Protein AF-A0A5J4PB52-F1 (afdb_monomer_lite)

Secondary structure (DSSP, 8-state):
---HHHHHHHHT--HHHHHHHHHHHHHTTSEEEESSSS-EEEE-GGGTT-

Structure (mmCIF, N/CA/C/O backbone):
data_AF-A0A5J4PB52-F1
#
_entry.id   AF-A0A5J4PB52-F1
#
loop_
_atom_site.group_PDB
_atom_site.id
_atom_site.type_symbol
_atom_site.label_atom_id
_atom_site.label_alt_id
_atom_site.label_comp_id
_atom_site.label_asym_id
_atom_site.label_entity_id
_atom_site.label_seq_id
_atom_site.pdbx_PDB_ins_code
_atom_site.Cartn_x
_atom_site.Cartn_y
_atom_site.Cartn_z
_atom_site.occupancy
_atom_site.B_iso_or_equiv
_atom_site.auth_seq_id
_atom_site.auth_comp_id
_atom_site.auth_asym_id
_atom_site.auth_atom_id
_atom_site.pdbx_PDB_model_num
ATOM 1 N N . THR A 1 1 ? 1.965 -13.504 3.880 1.00 62.38 1 THR A N 1
ATOM 2 C CA . THR A 1 1 ? 2.318 -12.069 3.804 1.00 62.38 1 THR A CA 1
ATO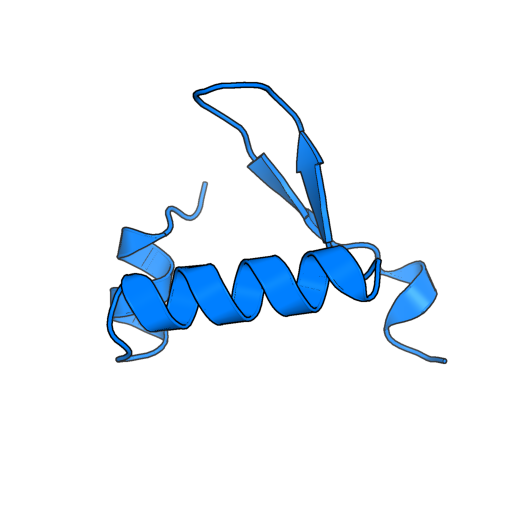M 3 C C . THR A 1 1 ? 2.606 -11.683 2.369 1.00 62.38 1 THR A C 1
ATOM 5 O O . THR A 1 1 ? 3.481 -12.285 1.760 1.00 62.38 1 THR A O 1
ATOM 8 N N . ILE A 1 2 ? 1.867 -10.729 1.799 1.00 75.06 2 ILE A N 1
ATOM 9 C CA . ILE A 1 2 ? 2.118 -10.224 0.440 1.00 75.06 2 ILE A CA 1
ATOM 10 C C . ILE A 1 2 ? 2.862 -8.889 0.557 1.00 75.06 2 ILE A C 1
ATOM 12 O O . ILE A 1 2 ? 2.427 -7.992 1.274 1.00 75.06 2 ILE A O 1
ATOM 16 N N . THR A 1 3 ? 3.999 -8.762 -0.128 1.00 82.81 3 THR A N 1
ATOM 17 C CA . THR A 1 3 ? 4.792 -7.523 -0.158 1.00 82.81 3 THR A CA 1
ATOM 18 C C . THR A 1 3 ? 4.413 -6.662 -1.364 1.00 82.81 3 THR A C 1
ATOM 20 O O . THR A 1 3 ? 3.850 -7.158 -2.337 1.00 82.81 3 THR A O 1
ATOM 23 N N . VAL A 1 4 ? 4.789 -5.378 -1.356 1.00 83.19 4 VAL A N 1
ATOM 24 C CA . VAL A 1 4 ? 4.628 -4.479 -2.523 1.00 83.19 4 VAL A CA 1
ATOM 25 C C . VAL A 1 4 ? 5.303 -5.055 -3.773 1.00 83.19 4 VAL A C 1
ATOM 27 O O . VAL A 1 4 ? 4.786 -4.917 -4.877 1.00 83.19 4 VAL A O 1
ATOM 30 N N . ARG A 1 5 ? 6.438 -5.743 -3.601 1.00 85.38 5 ARG A N 1
ATOM 31 C CA . ARG A 1 5 ? 7.117 -6.452 -4.690 1.00 85.38 5 ARG A CA 1
ATOM 32 C C . ARG A 1 5 ? 6.278 -7.623 -5.208 1.00 85.38 5 ARG A C 1
ATOM 34 O O . ARG A 1 5 ? 6.102 -7.729 -6.411 1.00 85.38 5 ARG A O 1
ATOM 41 N N . GLY A 1 6 ? 5.715 -8.436 -4.316 1.00 88.00 6 GLY A N 1
ATOM 42 C CA . GLY A 1 6 ? 4.841 -9.541 -4.717 1.00 88.00 6 GLY A CA 1
ATOM 43 C C . GLY A 1 6 ? 3.558 -9.073 -5.414 1.00 88.00 6 GLY A C 1
ATOM 44 O O . GLY A 1 6 ? 3.083 -9.743 -6.321 1.00 88.00 6 GLY A O 1
ATOM 45 N N . LEU A 1 7 ? 3.010 -7.911 -5.036 1.00 88.75 7 LEU A N 1
ATOM 46 C CA . LEU A 1 7 ? 1.893 -7.291 -5.761 1.00 88.75 7 LEU A CA 1
ATOM 47 C C . LEU A 1 7 ? 2.309 -6.829 -7.156 1.00 88.75 7 LEU A C 1
ATOM 49 O O . LEU A 1 7 ? 1.584 -7.078 -8.106 1.00 88.75 7 LEU A O 1
ATOM 53 N N . SER A 1 8 ? 3.472 -6.189 -7.274 1.00 91.31 8 SER A N 1
ATOM 54 C CA . SER A 1 8 ? 4.030 -5.740 -8.554 1.00 91.31 8 SER A CA 1
ATOM 55 C C . SER A 1 8 ? 4.203 -6.905 -9.533 1.00 91.31 8 SER A C 1
ATOM 57 O O . SER A 1 8 ? 3.778 -6.797 -10.674 1.00 91.31 8 SER A O 1
ATOM 59 N N . GLU A 1 9 ? 4.740 -8.034 -9.063 1.00 92.25 9 GLU A N 1
ATOM 60 C CA . GLU A 1 9 ? 4.935 -9.245 -9.873 1.00 92.25 9 GLU A CA 1
ATOM 61 C C . GLU A 1 9 ? 3.600 -9.911 -10.256 1.00 92.25 9 GLU A C 1
ATOM 63 O O . GLU A 1 9 ? 3.429 -10.335 -11.392 1.00 92.25 9 GLU A O 1
ATOM 68 N N . LYS A 1 10 ? 2.627 -9.982 -9.336 1.00 93.12 10 LYS A N 1
ATOM 69 C CA . LYS A 1 10 ? 1.317 -10.605 -9.608 1.00 93.12 10 LYS A CA 1
ATOM 70 C C . LYS A 1 10 ? 0.405 -9.777 -10.507 1.00 93.12 10 LYS A C 1
ATOM 72 O O . LYS A 1 10 ? -0.409 -10.346 -11.225 1.00 93.12 10 LYS A O 1
ATOM 77 N N . LEU A 1 11 ? 0.480 -8.457 -10.386 1.00 90.44 11 LEU A N 1
ATOM 78 C CA . LEU A 1 11 ? -0.348 -7.519 -11.143 1.00 90.44 11 LEU A CA 1
ATOM 79 C C . LEU A 1 11 ? 0.346 -7.039 -12.423 1.00 90.44 11 LEU A C 1
ATOM 81 O O . LEU A 1 11 ? -0.252 -6.260 -13.153 1.00 90.44 11 LEU A O 1
ATOM 85 N N . ASP A 1 12 ? 1.590 -7.465 -12.659 1.00 93.94 12 ASP A N 1
ATOM 86 C CA . ASP A 1 12 ? 2.444 -7.043 -13.775 1.00 93.94 12 ASP A CA 1
ATOM 87 C C . ASP A 1 12 ? 2.515 -5.512 -13.951 1.00 93.94 12 ASP A C 1
ATOM 89 O O . ASP A 1 12 ? 2.454 -4.952 -15.043 1.00 93.94 12 ASP A O 1
ATOM 93 N N . ILE A 1 13 ? 2.622 -4.800 -12.826 1.00 93.56 13 ILE A N 1
ATOM 94 C CA . ILE A 1 13 ? 2.749 -3.338 -12.793 1.00 93.56 13 ILE A CA 1
ATOM 95 C C . ILE A 1 13 ? 3.944 -2.930 -11.951 1.00 93.56 13 ILE A C 1
ATOM 97 O O . ILE A 1 13 ? 4.357 -3.626 -11.024 1.00 93.56 13 ILE A O 1
ATOM 101 N N . ASN A 1 14 ? 4.501 -1.755 -12.232 1.00 91.94 14 ASN A N 1
ATOM 102 C CA . ASN A 1 14 ? 5.654 -1.265 -11.490 1.00 91.94 14 ASN A CA 1
ATOM 103 C C . ASN A 1 14 ? 5.320 -0.980 -10.007 1.00 91.94 14 ASN A C 1
ATOM 105 O O . ASN A 1 14 ? 4.187 -0.688 -9.614 1.00 91.94 14 ASN A O 1
ATOM 109 N N . LYS A 1 15 ? 6.346 -1.033 -9.149 1.00 91.00 15 LYS A N 1
ATOM 110 C CA . LYS A 1 15 ? 6.193 -0.812 -7.699 1.00 91.00 15 LYS A CA 1
ATOM 111 C C . LYS A 1 15 ? 5.599 0.560 -7.366 1.00 91.00 15 LYS A C 1
ATOM 113 O O . LYS A 1 15 ? 4.866 0.677 -6.387 1.00 91.00 15 LYS A O 1
ATOM 118 N N . SER A 1 16 ? 5.905 1.588 -8.158 1.00 92.19 16 SER A N 1
ATOM 119 C CA . SER A 1 16 ? 5.391 2.946 -7.952 1.00 92.19 16 SER A CA 1
ATOM 120 C C . SER A 1 16 ? 3.890 3.053 -8.244 1.00 92.19 16 SER A C 1
ATOM 122 O O . SER A 1 16 ? 3.185 3.744 -7.510 1.00 92.19 16 SER A O 1
ATOM 124 N N . ALA A 1 17 ? 3.369 2.334 -9.242 1.00 92.44 17 ALA A N 1
ATOM 125 C CA . ALA A 1 17 ? 1.936 2.223 -9.507 1.00 92.44 17 ALA A CA 1
ATOM 126 C C . ALA A 1 17 ? 1.231 1.463 -8.384 1.00 92.44 17 ALA A C 1
ATOM 128 O O . ALA A 1 17 ? 0.223 1.948 -7.878 1.00 92.44 17 ALA A O 1
ATOM 129 N N . VAL A 1 18 ? 1.801 0.347 -7.906 1.00 91.88 18 VAL A N 1
ATOM 130 C CA . VAL A 1 18 ? 1.269 -0.365 -6.726 1.00 91.88 18 VAL A CA 1
ATOM 131 C C . VAL A 1 18 ? 1.164 0.582 -5.528 1.00 91.88 18 VAL A C 1
ATOM 133 O O . VAL A 1 18 ? 0.129 0.637 -4.871 1.00 91.88 18 VAL A O 1
ATOM 136 N N . GLN A 1 19 ? 2.207 1.371 -5.255 1.00 90.12 19 GLN A N 1
ATOM 137 C CA . GLN A 1 19 ? 2.190 2.355 -4.169 1.00 90.12 19 GLN A CA 1
ATOM 138 C C . GLN A 1 19 ? 1.106 3.424 -4.360 1.00 90.12 19 GLN A C 1
ATOM 140 O O . GLN A 1 19 ? 0.408 3.742 -3.397 1.00 90.12 19 GLN A O 1
ATOM 145 N N . LYS A 1 20 ? 0.933 3.947 -5.583 1.00 93.31 20 LYS A N 1
ATOM 146 C CA . LYS A 1 20 ? -0.147 4.894 -5.901 1.00 93.31 20 LYS A CA 1
ATOM 147 C C . LYS A 1 20 ? -1.523 4.273 -5.669 1.00 93.31 20 LYS A C 1
ATOM 149 O O . LYS A 1 20 ? -2.342 4.881 -4.989 1.00 93.31 20 LYS A O 1
ATOM 154 N N . HIS A 1 21 ? -1.757 3.055 -6.153 1.00 91.56 21 HIS A N 1
ATOM 155 C CA . HIS A 1 21 ? -3.026 2.357 -5.948 1.00 91.56 21 HIS A CA 1
ATOM 156 C C . HIS A 1 21 ? -3.316 2.115 -4.466 1.00 91.56 21 HIS A C 1
ATOM 158 O O . HIS A 1 21 ? -4.415 2.417 -4.011 1.00 91.56 21 HIS A O 1
ATOM 164 N N . LEU A 1 22 ? -2.332 1.654 -3.686 1.00 89.88 22 LEU A N 1
ATOM 165 C CA . LEU A 1 22 ? -2.488 1.480 -2.238 1.00 89.88 22 LEU A CA 1
A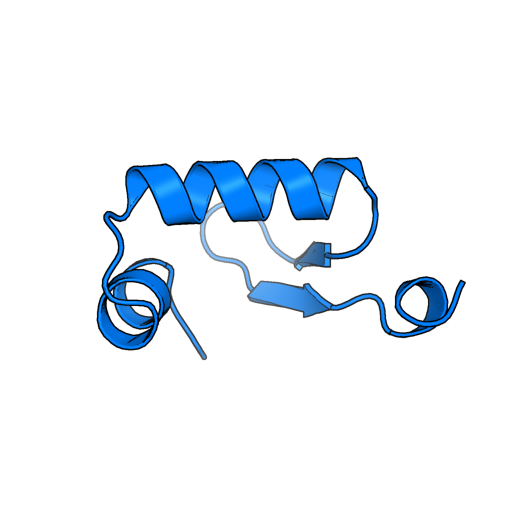TOM 166 C C . LEU A 1 22 ? -2.797 2.808 -1.530 1.00 89.88 22 LEU A C 1
ATOM 168 O O . LEU A 1 22 ? -3.629 2.838 -0.626 1.00 89.88 22 LEU A O 1
ATOM 172 N N . ALA A 1 23 ? -2.170 3.912 -1.945 1.00 90.50 23 ALA A N 1
ATOM 173 C CA . ALA A 1 23 ? -2.471 5.236 -1.405 1.00 90.50 23 ALA A CA 1
ATOM 174 C C . ALA A 1 23 ? -3.910 5.673 -1.725 1.00 90.50 23 ALA A C 1
ATOM 176 O O . ALA A 1 23 ? -4.607 6.152 -0.833 1.00 90.50 23 ALA A O 1
ATOM 177 N N . THR A 1 24 ? -4.379 5.454 -2.957 1.00 92.62 24 THR A N 1
ATOM 178 C CA . THR A 1 24 ? -5.769 5.725 -3.352 1.00 92.62 24 THR A CA 1
ATOM 179 C C . TH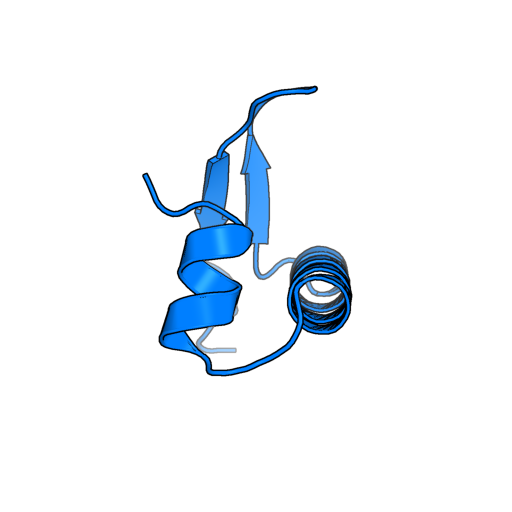R A 1 24 ? -6.761 4.864 -2.572 1.00 92.62 24 THR A C 1
ATOM 181 O O . THR A 1 24 ? -7.748 5.387 -2.070 1.00 92.62 24 THR A O 1
ATOM 184 N N . LEU A 1 25 ? -6.499 3.562 -2.431 1.00 90.38 25 LEU A N 1
ATOM 185 C CA . LEU A 1 25 ? -7.358 2.649 -1.670 1.00 90.38 25 LEU A CA 1
ATOM 186 C C . LEU A 1 25 ? -7.426 3.036 -0.191 1.00 90.38 25 LEU A 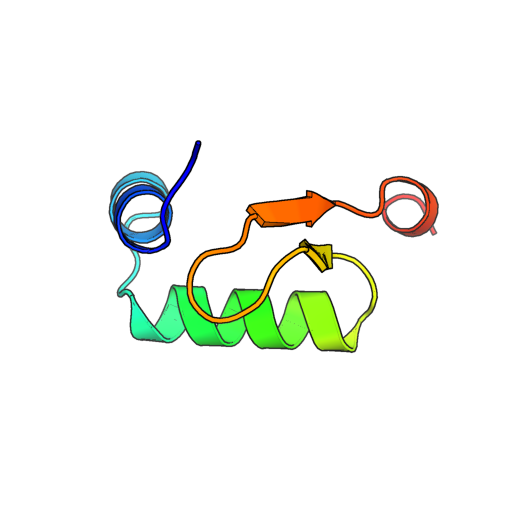C 1
ATOM 188 O O . LEU A 1 25 ? -8.496 2.984 0.407 1.00 90.38 25 LEU A O 1
ATOM 192 N N . LYS A 1 26 ? -6.300 3.471 0.383 1.00 89.88 26 LYS A N 1
ATOM 193 C CA . LYS A 1 26 ? -6.252 3.997 1.749 1.00 89.88 26 LYS A CA 1
ATOM 194 C C . LYS A 1 26 ? -7.051 5.294 1.885 1.00 89.88 26 LYS A C 1
ATOM 196 O O . LYS A 1 26 ? -7.774 5.447 2.854 1.00 89.88 26 LYS A O 1
ATOM 201 N N . ALA A 1 27 ? -6.925 6.218 0.931 1.00 90.44 27 ALA A N 1
ATOM 202 C CA . ALA A 1 27 ? -7.655 7.489 0.947 1.00 90.44 27 ALA A CA 1
ATOM 203 C C . ALA A 1 27 ? -9.176 7.313 0.812 1.00 90.44 27 ALA A C 1
ATOM 205 O O . ALA A 1 27 ? -9.927 8.195 1.208 1.00 90.44 27 ALA A O 1
ATOM 206 N N . LYS A 1 28 ? -9.616 6.188 0.245 1.00 90.31 28 LYS A N 1
ATOM 207 C CA . LYS A 1 28 ? -11.024 5.799 0.139 1.00 90.31 28 LYS A CA 1
ATOM 208 C C . LYS A 1 28 ? -11.475 4.851 1.264 1.00 90.31 28 LYS A C 1
ATOM 210 O O . LYS A 1 28 ? -12.523 4.232 1.143 1.00 90.31 28 LYS A O 1
ATOM 215 N N . ASP A 1 29 ? -10.665 4.676 2.311 1.00 88.12 29 ASP A N 1
ATOM 216 C CA . ASP A 1 29 ? -10.959 3.817 3.469 1.00 88.12 29 ASP A CA 1
ATOM 217 C C . ASP A 1 29 ? -11.266 2.338 3.139 1.00 88.12 29 ASP A C 1
ATOM 219 O O . ASP A 1 29 ? -11.892 1.624 3.931 1.00 88.12 29 ASP A O 1
ATOM 223 N N . TYR A 1 30 ? -10.775 1.843 1.994 1.00 89.19 30 TYR A N 1
ATOM 224 C CA . TYR A 1 30 ? -10.852 0.423 1.624 1.00 89.19 30 TYR A CA 1
ATOM 225 C C . TYR A 1 30 ? -9.767 -0.414 2.294 1.00 89.19 30 TYR A C 1
ATOM 227 O O . TYR A 1 30 ? -9.948 -1.614 2.493 1.00 89.19 30 TYR A O 1
ATOM 235 N N . ILE A 1 31 ? -8.611 0.182 2.604 1.00 90.31 31 ILE A N 1
ATOM 236 C CA . ILE A 1 31 ? -7.508 -0.518 3.265 1.00 90.31 31 ILE A CA 1
ATOM 237 C C . ILE A 1 31 ? -6.861 0.342 4.345 1.00 90.31 31 ILE A C 1
ATOM 239 O O . ILE A 1 31 ? -6.695 1.551 4.196 1.00 90.31 31 ILE A O 1
ATOM 243 N N . PHE A 1 32 ? -6.378 -0.314 5.394 1.00 87.44 32 PHE A N 1
ATOM 244 C CA . PHE A 1 32 ? -5.644 0.317 6.483 1.00 87.44 32 PHE A CA 1
ATOM 245 C C . PHE A 1 32 ? -4.278 -0.334 6.651 1.00 87.44 32 PHE A C 1
ATOM 247 O O . PHE A 1 32 ? -4.109 -1.534 6.443 1.00 87.44 32 PHE A O 1
ATOM 254 N N . ARG A 1 33 ? -3.279 0.456 7.046 1.00 85.50 33 ARG A N 1
ATOM 255 C CA . ARG A 1 33 ? -1.945 -0.064 7.355 1.00 85.50 33 ARG A CA 1
ATOM 256 C C . ARG A 1 33 ? -1.841 -0.304 8.855 1.00 85.50 33 ARG A C 1
ATOM 258 O O . ARG A 1 33 ? -1.957 0.643 9.628 1.00 85.50 33 ARG A O 1
ATOM 265 N N . LYS A 1 34 ? -1.579 -1.548 9.256 1.00 83.44 34 LYS A N 1
ATOM 266 C CA . LYS A 1 34 ? -1.302 -1.915 10.647 1.00 83.44 34 LYS A CA 1
ATOM 267 C C . LYS A 1 34 ? 0.202 -2.094 10.840 1.00 83.44 34 LYS A C 1
ATOM 269 O O . LYS A 1 34 ? 0.816 -2.957 10.218 1.00 83.44 34 LYS A O 1
ATOM 274 N N . GLY A 1 35 ? 0.785 -1.273 11.711 1.00 75.06 35 GLY A N 1
ATOM 275 C CA . GLY A 1 35 ? 2.224 -1.246 11.993 1.00 75.06 35 GLY A CA 1
ATOM 276 C C . GLY A 1 35 ? 2.962 -0.089 11.308 1.00 75.06 35 GLY A C 1
ATOM 277 O O . GLY A 1 35 ? 2.478 0.490 10.336 1.00 75.06 35 GLY A O 1
ATOM 278 N N . GLY A 1 36 ? 4.131 0.261 11.853 1.00 75.44 36 GLY A N 1
ATOM 279 C CA . GLY A 1 36 ? 4.974 1.367 11.387 1.00 75.44 36 GLY A CA 1
ATOM 280 C C . GLY A 1 36 ? 5.777 1.014 10.130 1.00 75.4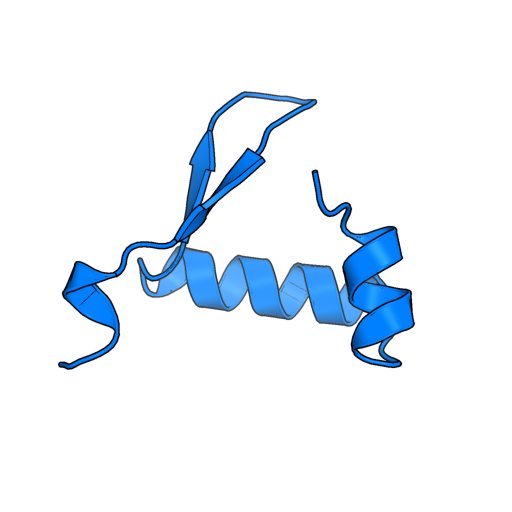4 36 GLY A C 1
ATOM 281 O O . GLY A 1 36 ? 5.225 0.798 9.050 1.00 75.44 36 GLY A O 1
ATOM 282 N N . THR A 1 37 ? 7.107 0.951 10.251 1.00 70.88 37 THR A N 1
ATOM 283 C CA . THR A 1 37 ? 8.029 0.764 9.112 1.00 70.88 37 THR A CA 1
ATOM 284 C C . THR A 1 37 ? 7.822 -0.571 8.389 1.00 70.88 37 THR A C 1
ATOM 286 O O . THR A 1 37 ? 7.781 -0.606 7.160 1.00 70.88 37 THR A O 1
ATOM 289 N N . LYS A 1 38 ? 7.603 -1.656 9.140 1.00 69.44 38 LYS A N 1
ATOM 290 C CA . LYS A 1 38 ? 7.121 -2.947 8.633 1.00 69.44 38 LYS A CA 1
ATOM 291 C C . LYS A 1 38 ? 5.688 -3.114 9.127 1.00 69.44 38 LYS A C 1
ATOM 293 O O . LYS A 1 38 ? 5.441 -2.999 10.323 1.00 69.44 38 LYS A O 1
ATOM 298 N N . GLY A 1 39 ? 4.752 -3.307 8.208 1.00 74.31 39 GLY A N 1
ATOM 299 C CA . GLY A 1 39 ? 3.337 -3.377 8.538 1.00 74.31 39 GLY A CA 1
ATOM 300 C C . GLY A 1 39 ? 2.557 -4.130 7.479 1.00 74.31 39 GLY A C 1
ATOM 301 O O . GLY A 1 39 ? 3.027 -4.310 6.353 1.00 74.31 39 GLY A O 1
ATOM 302 N N . GLU A 1 40 ? 1.373 -4.569 7.868 1.00 83.75 40 GLU A N 1
ATOM 303 C CA . GLU A 1 40 ? 0.457 -5.327 7.030 1.00 83.75 40 GLU A CA 1
ATOM 304 C C . GLU A 1 40 ? -0.670 -4.418 6.545 1.00 83.75 40 GLU A C 1
ATOM 306 O O . GLU A 1 40 ? -1.058 -3.461 7.223 1.00 83.75 40 GLU A O 1
ATOM 311 N N . TRP A 1 41 ? -1.180 -4.705 5.351 1.00 85.56 41 TRP A N 1
ATOM 312 C CA . TRP A 1 41 ? -2.379 -4.060 4.836 1.00 85.56 41 TRP A CA 1
ATOM 313 C C . TRP A 1 41 ? -3.592 -4.889 5.234 1.00 85.56 41 TRP A C 1
ATOM 315 O O . TRP A 1 41 ? -3.649 -6.084 4.951 1.00 85.56 41 TRP A O 1
ATOM 325 N N . ILE A 1 42 ? -4.547 -4.244 5.892 1.00 86.19 42 ILE A N 1
ATOM 326 C CA . ILE A 1 42 ? -5.831 -4.812 6.284 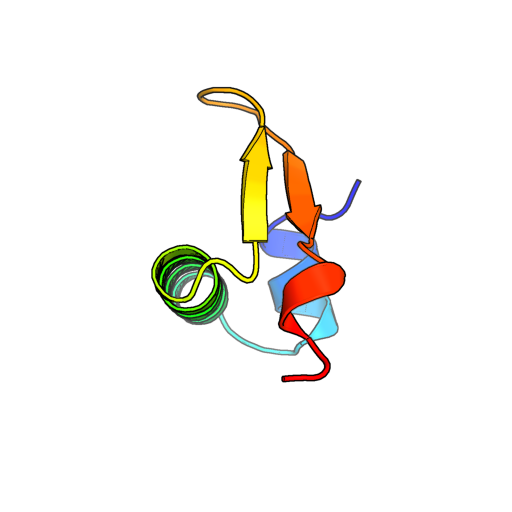1.00 86.19 42 ILE A CA 1
ATOM 327 C C . ILE A 1 42 ? -6.877 -4.279 5.320 1.00 86.19 42 ILE A C 1
ATOM 329 O O . ILE A 1 42 ? -6.923 -3.077 5.071 1.00 86.19 42 ILE A O 1
ATOM 333 N N . VAL A 1 43 ? -7.704 -5.171 4.789 1.00 87.81 43 VAL A N 1
ATOM 334 C CA . VAL A 1 43 ? -8.796 -4.822 3.881 1.00 87.81 43 VAL A CA 1
ATOM 335 C C . VAL A 1 43 ? -10.067 -4.588 4.690 1.00 87.81 43 VAL A C 1
ATOM 337 O O . VAL A 1 43 ? -10.432 -5.410 5.529 1.00 87.81 43 VAL A O 1
ATOM 340 N N . ASN A 1 44 ? -10.730 -3.463 4.443 1.00 84.44 44 ASN A N 1
ATOM 341 C CA . ASN A 1 44 ? -11.997 -3.102 5.057 1.00 84.44 44 ASN A CA 1
ATOM 342 C C . ASN A 1 44 ? -13.160 -3.653 4.226 1.00 84.44 44 ASN A C 1
ATOM 344 O O . ASN A 1 44 ? -13.651 -2.995 3.312 1.00 84.44 44 ASN A O 1
ATOM 348 N N . ILE A 1 45 ? -13.584 -4.877 4.538 1.00 77.50 45 ILE A N 1
ATOM 349 C CA . ILE A 1 45 ? -14.634 -5.582 3.787 1.00 77.50 45 ILE A CA 1
ATOM 350 C C . ILE A 1 45 ? -15.986 -4.853 3.872 1.00 77.50 45 ILE A C 1
ATOM 352 O O . ILE A 1 45 ? -16.742 -4.879 2.912 1.00 77.50 45 ILE A O 1
ATOM 356 N N . GLY A 1 46 ? -16.261 -4.114 4.952 1.00 74.19 46 GLY A N 1
ATOM 357 C CA . GLY A 1 46 ? -17.532 -3.398 5.126 1.00 74.19 46 GLY A CA 1
ATOM 358 C C . GLY A 1 46 ? -17.771 -2.236 4.153 1.00 74.19 46 GLY A C 1
ATOM 359 O O . GLY A 1 46 ? -18.873 -1.703 4.125 1.00 74.19 46 GLY A O 1
ATOM 360 N N . ASN A 1 47 ? -16.763 -1.833 3.372 1.00 62.91 47 ASN A N 1
ATOM 361 C CA . ASN A 1 47 ? -16.859 -0.728 2.414 1.00 62.91 47 ASN A CA 1
ATOM 362 C C . ASN A 1 47 ? -16.822 -1.201 0.948 1.00 62.91 47 ASN A C 1
ATOM 364 O O . ASN A 1 47 ? -16.906 -0.381 0.048 1.00 62.91 47 ASN A O 1
ATOM 368 N N . ILE A 1 48 ? -16.646 -2.504 0.691 1.00 62.44 48 ILE A N 1
ATOM 369 C CA . ILE A 1 48 ? -16.480 -3.048 -0.672 1.00 62.44 48 ILE A CA 1
ATOM 370 C C . ILE A 1 48 ? -17.823 -3.178 -1.411 1.00 62.44 48 ILE A C 1
ATOM 372 O O . ILE A 1 48 ? -17.838 -3.145 -2.638 1.00 62.44 48 ILE A O 1
ATOM 376 N N . ASP A 1 49 ? -18.930 -3.244 -0.669 1.00 61.09 49 ASP A N 1
ATOM 377 C CA . ASP A 1 49 ? -20.269 -3.542 -1.193 1.00 61.09 49 ASP A CA 1
ATOM 378 C C . ASP A 1 49 ? -21.237 -2.335 -1.161 1.00 61.09 49 ASP A C 1
ATOM 380 O O . ASP A 1 49 ? -22.448 -2.520 -1.287 1.00 61.09 49 ASP A O 1
ATOM 384 N N . ASN A 1 50 ? -20.724 -1.114 -0.964 1.00 53.84 50 ASN A N 1
ATOM 385 C CA . ASN A 1 50 ? -21.492 0.145 -0.946 1.00 53.84 50 ASN A CA 1
ATOM 386 C C . ASN A 1 50 ? -21.230 0.959 -2.219 1.00 53.84 50 ASN A C 1
ATOM 388 O O . ASN A 1 50 ? -22.201 1.505 -2.786 1.00 53.84 50 ASN A O 1
#

pLDDT: mean 83.95, std 10.06, range [53.84, 93.94]

InterPro domains:
  IPR001845 HTH ArsR-type DNA-binding domain [PF01022] (3-30)
  IPR036388 Winged helix-like DNA-binding domain superfamily [G3DSA:1.10.10.10] (1-48)
  IPR036390 Winged helix DNA-binding domain superfamily [SSF46785] (2-43)

Radius of gyration: 11.28 Å; chains: 1; bounding box: 30×20×26 Å

Foldseek 3Di:
DADLVNCCVVVVHDSVVSVVVVVVCVVVVQWDWADDPDTDIDGDPVNPPD

Sequence (50 aa):
TITVRGLSEKLDINKSAVQKHLATLKAKDYIFRKGGTKGEWIVNIGNIDN

Organism: NCBI:txid433724